Protein AF-A0A1A8VE03-F1 (afdb_monomer_lite)

Structure (mmCIF, N/CA/C/O backbone):
data_AF-A0A1A8VE03-F1
#
_entry.id   AF-A0A1A8VE03-F1
#
loop_
_atom_site.group_PDB
_atom_site.id
_atom_site.type_symbol
_atom_site.label_atom_id
_atom_site.label_alt_id
_atom_site.label_comp_id
_atom_site.label_asym_id
_atom_site.label_entity_id
_atom_site.label_seq_id
_atom_site.pdbx_PDB_ins_code
_atom_site.Cartn_x
_atom_site.Cartn_y
_atom_site.Cartn_z
_atom_site.occupancy
_atom_site.B_iso_or_equiv
_atom_site.auth_seq_id
_atom_site.auth_comp_id
_atom_site.auth_asym_id
_atom_site.auth_atom_id
_atom_site.pdbx_PDB_model_num
ATOM 1 N N . MET A 1 1 ? -23.757 8.176 0.753 1.00 41.25 1 MET A N 1
ATOM 2 C CA . MET A 1 1 ? -22.386 7.701 0.478 1.00 41.25 1 MET A CA 1
ATOM 3 C C . MET A 1 1 ? -22.080 8.072 -0.964 1.00 41.25 1 MET A C 1
ATOM 5 O O . MET A 1 1 ? -22.604 7.437 -1.867 1.00 41.25 1 MET A O 1
ATOM 9 N N . CYS A 1 2 ? -21.393 9.193 -1.183 1.00 46.47 2 CYS A N 1
ATOM 10 C CA . CYS A 1 2 ? -21.165 9.746 -2.519 1.00 46.47 2 CYS A CA 1
ATOM 11 C C . CYS A 1 2 ? -19.826 9.223 -3.050 1.00 46.47 2 CYS A C 1
ATOM 13 O O . CYS A 1 2 ? -18.772 9.680 -2.616 1.00 46.47 2 CYS A O 1
ATOM 15 N N . HIS A 1 3 ? -19.869 8.241 -3.951 1.00 50.84 3 HIS A N 1
ATOM 16 C CA . HIS A 1 3 ? -18.688 7.750 -4.656 1.00 50.84 3 HIS A CA 1
ATOM 17 C C . HIS A 1 3 ? -18.325 8.746 -5.760 1.00 50.84 3 HIS A C 1
ATOM 19 O O . HIS A 1 3 ? -18.933 8.744 -6.828 1.00 50.84 3 HIS A O 1
ATOM 25 N N . TYR A 1 4 ? -17.363 9.626 -5.492 1.00 58.56 4 TYR A N 1
ATOM 26 C CA . TYR A 1 4 ? -16.777 10.466 -6.531 1.00 58.56 4 TYR A CA 1
ATOM 27 C C . TYR A 1 4 ? -15.676 9.669 -7.246 1.00 58.56 4 TYR A C 1
ATOM 29 O O . TYR A 1 4 ? -14.729 9.240 -6.584 1.00 58.56 4 TYR A O 1
ATOM 37 N N . PRO A 1 5 ? -15.770 9.440 -8.568 1.00 60.72 5 PRO A N 1
ATOM 38 C CA . PRO A 1 5 ? -14.690 8.812 -9.314 1.00 60.72 5 PRO A CA 1
ATOM 39 C C . PRO A 1 5 ? -13.485 9.759 -9.364 1.00 60.72 5 PRO A C 1
ATOM 41 O O . PRO A 1 5 ? -13.607 10.923 -9.748 1.00 60.72 5 PRO A O 1
ATOM 44 N N . ILE A 1 6 ? -12.316 9.259 -8.962 1.00 65.06 6 ILE A N 1
ATOM 45 C CA . ILE A 1 6 ? -11.051 9.992 -9.054 1.00 65.06 6 ILE A CA 1
ATOM 46 C C . ILE A 1 6 ? -10.667 10.073 -10.541 1.00 65.06 6 ILE A C 1
ATOM 48 O O . ILE A 1 6 ? -10.605 9.035 -11.204 1.00 65.06 6 ILE A O 1
ATOM 52 N N . PRO A 1 7 ? -10.407 11.268 -11.097 1.00 52.16 7 PRO A N 1
ATOM 53 C CA . PRO A 1 7 ? -10.040 11.401 -12.498 1.00 52.16 7 PRO A CA 1
ATOM 54 C C . PRO A 1 7 ? -8.646 10.810 -12.738 1.00 52.16 7 PRO A C 1
ATOM 56 O O . PRO A 1 7 ? -7.635 11.345 -12.286 1.00 52.16 7 PRO A O 1
ATOM 59 N N . VAL A 1 8 ? -8.584 9.705 -13.482 1.00 55.34 8 VAL A N 1
ATOM 60 C CA . VAL A 1 8 ? -7.325 9.129 -13.963 1.00 55.34 8 VAL A CA 1
ATOM 61 C C . VAL A 1 8 ? -6.878 9.940 -15.175 1.00 55.34 8 VAL A C 1
ATOM 63 O O . VAL A 1 8 ? -7.432 9.814 -16.266 1.00 55.34 8 VAL A O 1
ATOM 66 N N . ILE A 1 9 ? -5.876 10.801 -14.995 1.00 57.34 9 ILE A N 1
ATOM 67 C CA . ILE A 1 9 ? -5.237 11.503 -16.111 1.00 57.34 9 ILE A CA 1
ATOM 68 C C . ILE A 1 9 ? -4.398 10.475 -16.877 1.00 57.34 9 ILE A C 1
ATOM 70 O O . ILE A 1 9 ? -3.230 10.241 -16.567 1.00 57.34 9 ILE A O 1
ATOM 74 N N . THR A 1 10 ? -4.976 9.854 -17.904 1.00 57.62 10 THR A N 1
ATOM 75 C CA . THR A 1 10 ? -4.203 9.110 -18.901 1.00 57.62 10 THR A CA 1
ATOM 76 C C . THR A 1 10 ? -3.484 10.123 -19.783 1.00 57.62 10 THR A C 1
ATOM 78 O O . THR A 1 10 ? -3.990 10.561 -20.816 1.00 57.62 10 THR A O 1
ATOM 81 N N . GLY A 1 11 ? -2.308 10.564 -19.341 1.00 47.34 11 GLY A N 1
ATOM 82 C CA . GLY A 1 11 ? -1.452 11.420 -20.145 1.00 47.34 11 GLY A CA 1
ATOM 83 C C . GLY A 1 11 ? -0.983 10.662 -21.384 1.00 47.34 11 GLY A C 1
ATOM 84 O O . GLY A 1 11 ? -0.043 9.871 -21.309 1.00 47.34 11 GLY A O 1
ATOM 85 N N . PHE A 1 12 ? -1.591 10.924 -22.542 1.00 57.19 12 PHE A N 1
ATOM 86 C CA . PHE A 1 12 ? -0.921 10.659 -23.809 1.00 57.19 12 PHE A CA 1
ATOM 87 C C . PHE A 1 12 ? 0.327 11.535 -23.819 1.00 57.19 12 PHE A C 1
ATOM 89 O O . PHE A 1 12 ? 0.227 12.759 -23.911 1.00 57.19 12 PHE A O 1
ATOM 96 N N . ARG A 1 13 ? 1.510 10.924 -23.671 1.00 53.47 13 ARG A N 1
ATOM 97 C CA . ARG A 1 13 ? 2.775 11.634 -23.873 1.00 53.47 13 ARG A CA 1
ATOM 98 C C . ARG A 1 13 ? 2.733 12.204 -25.286 1.00 53.47 13 ARG A C 1
ATOM 100 O O . ARG A 1 13 ? 2.900 11.467 -26.258 1.00 53.47 13 ARG A O 1
ATOM 107 N N . GLY A 1 14 ? 2.480 13.509 -25.389 1.00 47.12 14 GLY A N 1
ATOM 108 C CA . GLY A 1 14 ? 2.687 14.261 -26.616 1.00 47.12 14 GLY A CA 1
ATOM 109 C C . GLY A 1 14 ? 4.069 13.903 -27.137 1.00 47.12 14 GLY A C 1
ATOM 110 O O . GLY A 1 14 ? 5.008 13.789 -26.343 1.00 47.12 14 GLY A O 1
ATOM 111 N N . ARG A 1 15 ? 4.160 13.615 -28.439 1.00 55.72 15 ARG A N 1
ATOM 112 C CA . ARG A 1 15 ? 5.393 13.195 -29.108 1.00 55.72 15 ARG A CA 1
ATOM 113 C C . ARG A 1 15 ? 6.509 14.170 -28.739 1.00 55.72 15 ARG A C 1
ATOM 115 O O . ARG A 1 15 ? 6.640 15.236 -29.329 1.00 55.72 15 ARG A O 1
ATOM 122 N N . SER A 1 16 ? 7.311 13.792 -27.748 1.00 49.16 16 SER A N 1
ATOM 123 C CA . SER A 1 16 ? 8.612 14.393 -27.536 1.00 49.16 16 SER A CA 1
ATOM 124 C C . SER A 1 16 ? 9.358 14.118 -28.830 1.00 49.16 16 SER A C 1
ATOM 126 O O . SER A 1 16 ? 9.488 12.957 -29.225 1.00 49.16 16 SER A O 1
ATOM 128 N N . HIS A 1 17 ? 9.761 15.171 -29.538 1.00 59.19 17 HIS A N 1
ATOM 129 C CA . HIS A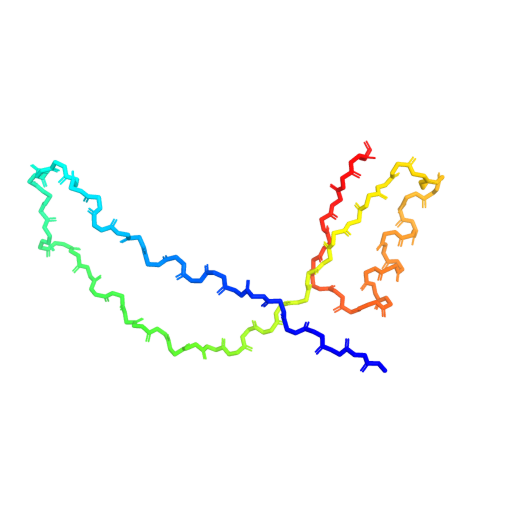 1 17 ? 10.700 15.061 -30.644 1.00 59.19 17 HIS A CA 1
ATOM 130 C C . HIS A 1 17 ? 12.029 14.569 -30.064 1.00 59.19 17 HIS A C 1
ATOM 132 O O . HIS A 1 17 ? 12.950 15.333 -29.791 1.00 59.19 17 HIS A O 1
ATOM 138 N N . THR A 1 18 ? 12.104 13.269 -29.793 1.00 55.88 18 THR A N 1
ATOM 139 C CA . THR A 1 18 ? 13.326 12.607 -29.383 1.00 55.88 18 THR A CA 1
ATOM 140 C C . THR A 1 18 ? 14.232 12.614 -30.595 1.00 55.88 18 THR A C 1
ATOM 142 O O . THR A 1 18 ? 13.872 12.044 -31.625 1.00 55.88 18 THR A O 1
ATOM 145 N N . ALA A 1 19 ? 15.381 13.278 -30.472 1.00 60.84 19 ALA A N 1
ATOM 146 C CA . ALA A 1 19 ? 16.458 13.239 -31.450 1.00 60.84 19 ALA A CA 1
ATOM 147 C C . ALA A 1 19 ? 16.586 11.832 -32.052 1.00 60.84 19 ALA A C 1
ATOM 149 O O . ALA A 1 19 ? 16.580 10.848 -31.303 1.00 60.84 19 ALA A O 1
ATOM 150 N N . ASN A 1 20 ? 16.683 11.753 -33.383 1.00 57.75 20 ASN A N 1
ATOM 151 C CA . ASN A 1 20 ? 16.852 10.512 -34.138 1.00 57.75 20 ASN A CA 1
ATOM 152 C C . ASN A 1 20 ? 18.147 9.810 -33.703 1.00 57.75 20 ASN A C 1
ATOM 154 O O . ASN A 1 20 ? 19.183 9.908 -34.352 1.00 57.75 20 ASN A O 1
ATOM 158 N N . ARG A 1 21 ? 18.110 9.080 -32.585 1.00 62.94 21 ARG A N 1
ATOM 159 C CA . ARG A 1 21 ? 19.089 8.030 -32.335 1.00 62.94 21 ARG A CA 1
ATOM 160 C C . ARG A 1 21 ? 18.745 6.936 -33.328 1.00 62.94 21 ARG A C 1
ATOM 162 O O . ARG A 1 21 ? 17.639 6.405 -33.267 1.00 62.94 21 ARG A O 1
ATOM 169 N N . PHE A 1 22 ? 19.685 6.613 -34.209 1.00 63.94 22 PHE A N 1
ATOM 170 C CA . PHE A 1 22 ? 19.653 5.465 -35.115 1.00 63.94 22 PHE A CA 1
ATOM 171 C C . PHE A 1 22 ? 19.609 4.150 -34.315 1.00 63.94 22 PHE A C 1
ATOM 173 O O . PHE A 1 22 ? 20.574 3.394 -34.251 1.00 63.94 22 PHE A O 1
ATOM 180 N N . ARG A 1 23 ? 18.504 3.905 -33.607 1.00 63.91 23 ARG A N 1
ATOM 181 C CA . ARG A 1 23 ? 18.286 2.698 -32.817 1.00 63.91 23 ARG A CA 1
ATOM 182 C C . ARG A 1 23 ? 17.907 1.590 -33.785 1.00 63.91 23 ARG A C 1
ATOM 184 O O . ARG A 1 23 ? 16.924 1.713 -34.508 1.00 63.91 23 ARG A O 1
ATOM 191 N N . ASN A 1 24 ? 18.688 0.518 -33.795 1.00 68.94 24 ASN A N 1
ATOM 192 C CA . ASN A 1 24 ? 18.357 -0.670 -34.562 1.00 68.94 24 ASN A CA 1
ATOM 193 C C . ASN A 1 24 ? 17.098 -1.323 -33.957 1.00 68.94 24 ASN A C 1
ATOM 195 O O . ASN A 1 24 ? 17.131 -1.824 -32.834 1.00 68.94 24 ASN A O 1
ATOM 199 N N . LEU A 1 25 ? 15.987 -1.274 -34.697 1.00 71.31 25 LEU A N 1
ATOM 200 C CA . LEU A 1 25 ? 14.691 -1.823 -34.286 1.00 71.31 25 LEU A CA 1
ATOM 201 C C . LEU A 1 25 ? 14.518 -3.301 -34.676 1.00 71.31 25 LEU A C 1
ATOM 203 O O . LEU A 1 25 ? 13.521 -3.909 -34.303 1.00 71.31 25 LEU A O 1
ATOM 207 N N . GLN A 1 26 ? 15.471 -3.897 -35.402 1.00 73.38 26 GLN A N 1
ATOM 208 C CA . GLN A 1 26 ? 15.349 -5.257 -35.948 1.00 73.38 26 GLN A CA 1
ATOM 209 C C . GLN A 1 26 ? 15.357 -6.345 -34.863 1.00 73.38 26 GLN A C 1
ATOM 211 O O . GLN A 1 26 ? 14.864 -7.442 -35.096 1.00 73.38 26 GLN A O 1
ATOM 216 N N . ASN A 1 27 ? 15.855 -6.030 -33.663 1.00 73.62 27 ASN A N 1
ATOM 217 C CA . ASN A 1 27 ? 15.850 -6.940 -32.512 1.00 73.62 27 ASN A CA 1
ATOM 218 C C . ASN A 1 27 ? 14.669 -6.713 -31.555 1.00 73.62 27 ASN A C 1
ATOM 220 O O . ASN A 1 27 ? 14.604 -7.343 -30.497 1.00 73.62 27 ASN A O 1
ATOM 224 N N . LEU A 1 28 ? 13.739 -5.809 -31.880 1.00 70.69 28 LEU A N 1
ATOM 225 C CA . LEU A 1 28 ? 12.565 -5.596 -31.044 1.00 70.69 28 LEU A CA 1
ATOM 226 C C . LEU A 1 28 ? 11.588 -6.753 -31.234 1.00 70.69 28 LEU A C 1
ATOM 228 O O . LEU A 1 28 ? 10.969 -6.913 -32.283 1.00 70.69 28 LEU A O 1
ATOM 232 N N . ARG A 1 29 ? 11.426 -7.559 -30.187 1.00 75.38 29 ARG A N 1
ATOM 233 C CA . ARG A 1 29 ? 10.324 -8.515 -30.114 1.00 75.38 29 ARG A CA 1
ATOM 234 C C . ARG A 1 29 ? 9.051 -7.743 -29.796 1.00 75.38 29 ARG A C 1
ATOM 236 O O . ARG A 1 29 ? 9.024 -6.964 -28.845 1.00 75.38 29 ARG A O 1
ATOM 243 N N . SER A 1 30 ? 8.006 -7.962 -30.589 1.00 70.19 30 SER A N 1
ATOM 244 C CA . SER A 1 30 ? 6.676 -7.456 -30.260 1.00 70.19 30 SER A CA 1
ATOM 245 C C . SER A 1 30 ? 6.247 -8.089 -28.938 1.00 70.19 30 SER A C 1
ATOM 247 O O . SER A 1 30 ? 6.150 -9.314 -28.831 1.00 70.19 30 SER A O 1
ATOM 249 N N . LEU A 1 31 ? 6.052 -7.261 -27.912 1.00 69.75 31 LEU A N 1
ATOM 250 C CA . LEU A 1 31 ? 5.404 -7.710 -26.690 1.00 69.75 31 LEU A CA 1
ATOM 251 C C . LEU A 1 31 ? 3.953 -7.992 -27.060 1.00 69.75 31 LEU A C 1
ATOM 253 O O . LEU A 1 31 ? 3.239 -7.090 -27.496 1.00 69.75 31 LEU A O 1
ATOM 257 N N . LYS A 1 32 ? 3.540 -9.254 -26.937 1.00 74.25 32 LYS A N 1
ATOM 258 C CA . LYS A 1 32 ? 2.140 -9.624 -27.114 1.00 74.25 32 LYS A CA 1
ATOM 259 C C . LYS A 1 32 ? 1.367 -8.859 -26.034 1.00 74.25 32 LYS A C 1
ATOM 261 O O . LYS A 1 32 ? 1.695 -9.054 -24.863 1.00 74.25 32 LYS A O 1
ATOM 266 N N . PRO A 1 33 ? 0.431 -7.962 -26.387 1.00 61.56 33 PRO A N 1
ATOM 267 C CA . PRO A 1 33 ? -0.355 -7.273 -25.380 1.00 61.56 33 PRO A CA 1
ATOM 268 C C . PRO A 1 33 ? -1.111 -8.347 -24.605 1.00 61.56 33 PRO A C 1
ATOM 270 O O . PRO A 1 33 ? -1.942 -9.062 -25.169 1.00 61.56 33 PRO A O 1
ATOM 273 N N . THR A 1 34 ? -0.752 -8.526 -23.337 1.00 69.25 34 THR A N 1
ATOM 274 C CA . THR A 1 34 ? -1.592 -9.270 -22.412 1.00 69.25 34 THR A CA 1
ATOM 275 C C . THR A 1 34 ? -2.929 -8.538 -22.358 1.00 69.25 34 THR A C 1
ATOM 277 O O . THR A 1 34 ? -2.933 -7.301 -22.307 1.00 69.25 34 THR A O 1
ATOM 280 N N . PRO A 1 35 ? -4.064 -9.255 -22.431 1.00 68.69 35 PRO A N 1
ATOM 281 C CA . PRO A 1 35 ? -5.336 -8.623 -22.128 1.00 68.69 35 PRO A CA 1
ATOM 282 C C . P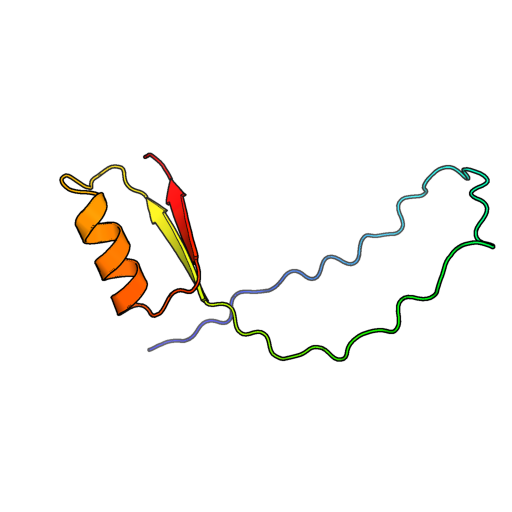RO A 1 35 ? -5.203 -7.965 -20.748 1.00 68.69 35 PRO A C 1
ATOM 284 O O . PRO A 1 35 ? -4.479 -8.509 -19.907 1.00 68.69 35 PRO A O 1
ATOM 287 N N . PRO A 1 36 ? -5.816 -6.793 -20.521 1.00 64.38 36 PRO A N 1
ATOM 288 C CA . PRO A 1 36 ? -5.886 -6.246 -19.179 1.00 64.38 36 PRO A CA 1
ATOM 289 C C . PRO A 1 36 ? -6.590 -7.299 -18.320 1.00 64.38 36 PRO A C 1
ATOM 291 O O . PRO A 1 36 ? -7.794 -7.497 -18.443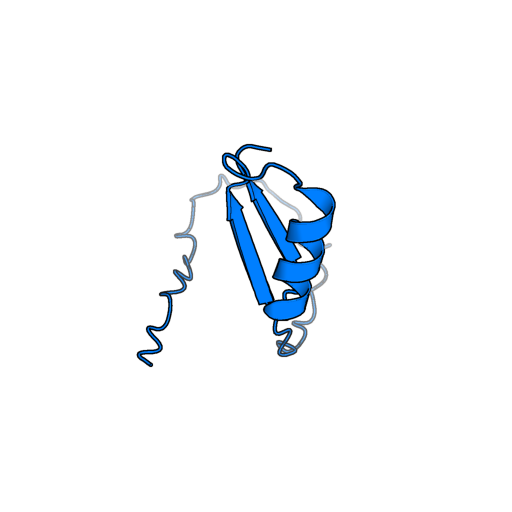 1.00 64.38 36 PRO A O 1
ATOM 294 N N . GLU A 1 37 ? -5.829 -8.056 -17.531 1.00 64.81 37 GLU A N 1
ATOM 295 C CA . GLU A 1 37 ? -6.416 -8.734 -16.390 1.00 64.81 37 GLU A CA 1
ATOM 296 C C . GLU A 1 37 ? -6.857 -7.623 -15.453 1.00 64.81 37 GLU A C 1
ATOM 298 O O . GLU A 1 37 ? -6.073 -6.710 -15.172 1.00 64.81 37 GLU A O 1
ATOM 303 N N . ASP A 1 38 ? -8.106 -7.68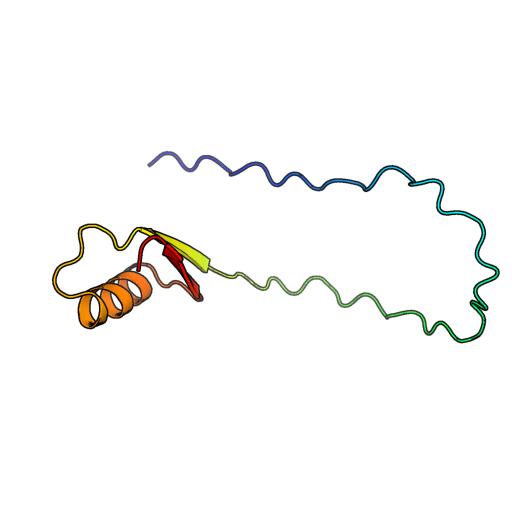7 -15.000 1.00 64.81 38 ASP A N 1
ATOM 304 C CA . ASP A 1 38 ? -8.644 -6.793 -13.982 1.00 64.81 38 ASP A CA 1
ATOM 305 C C . ASP A 1 38 ? -7.898 -7.045 -12.663 1.00 64.81 38 ASP A C 1
ATOM 307 O O . ASP A 1 38 ? -8.364 -7.728 -11.754 1.00 64.81 38 ASP A O 1
ATOM 311 N N . THR A 1 39 ? -6.679 -6.518 -12.575 1.00 69.56 39 THR A N 1
ATOM 312 C CA . THR A 1 39 ? -5.870 -6.528 -11.364 1.00 69.56 39 THR A CA 1
ATOM 313 C C . THR A 1 39 ? -6.354 -5.359 -10.528 1.00 69.56 39 THR A C 1
ATOM 315 O O . THR A 1 39 ? -5.907 -4.221 -10.679 1.00 69.56 39 THR A O 1
ATOM 318 N N . HIS A 1 40 ? -7.349 -5.624 -9.690 1.00 77.00 40 HIS A N 1
ATOM 319 C CA . HIS A 1 40 ? -7.854 -4.629 -8.761 1.00 77.00 40 HIS A CA 1
ATOM 320 C C . HIS A 1 40 ? -6.892 -4.533 -7.574 1.00 77.00 40 HIS A C 1
ATOM 322 O O . HIS A 1 40 ? -6.845 -5.439 -6.750 1.00 77.00 40 HIS A O 1
ATOM 328 N N . LEU A 1 41 ? -6.114 -3.449 -7.517 1.00 81.69 41 LEU A N 1
ATOM 329 C CA . LEU A 1 41 ? -5.211 -3.152 -6.405 1.00 81.69 41 LEU A CA 1
ATOM 330 C C . LEU A 1 41 ? -5.790 -2.028 -5.550 1.00 81.69 41 LEU A C 1
ATOM 332 O O . LEU A 1 41 ? -6.032 -0.921 -6.034 1.00 81.69 41 LEU A O 1
ATOM 336 N N . SER A 1 42 ? -5.976 -2.309 -4.268 1.00 87.44 42 SER A N 1
ATOM 337 C CA . SER A 1 42 ? -6.436 -1.363 -3.262 1.00 87.44 42 SER A CA 1
ATOM 338 C C . SER A 1 42 ? -5.231 -0.768 -2.533 1.00 87.44 42 SER A C 1
ATOM 340 O O . SER A 1 42 ? -4.500 -1.471 -1.839 1.00 87.44 42 SER A O 1
ATOM 342 N N . MET A 1 43 ? -4.983 0.531 -2.707 1.00 90.19 43 MET A N 1
ATOM 343 C CA . MET A 1 43 ? -3.833 1.217 -2.109 1.00 90.19 43 MET A CA 1
ATOM 344 C C . MET A 1 43 ? -4.276 2.345 -1.180 1.00 90.19 43 MET A C 1
ATOM 346 O O . MET A 1 43 ? -5.144 3.140 -1.535 1.00 90.19 43 MET A O 1
ATOM 350 N N . GLY A 1 44 ? -3.647 2.443 -0.009 1.00 87.19 44 GLY A N 1
ATOM 351 C CA . GLY A 1 44 ? -3.845 3.545 0.933 1.00 87.19 44 GLY A CA 1
ATOM 352 C C . GLY A 1 44 ? -2.606 4.424 1.085 1.00 87.19 44 GLY A C 1
ATOM 353 O O . GLY A 1 44 ? -1.481 3.984 0.856 1.00 87.19 44 GLY A O 1
ATOM 354 N N . LEU A 1 45 ? -2.814 5.661 1.533 1.00 89.12 45 LEU A N 1
ATOM 355 C CA . LEU A 1 45 ? -1.765 6.582 1.967 1.00 89.12 45 LEU A CA 1
ATOM 356 C C . LEU A 1 45 ? -2.117 7.071 3.369 1.00 89.12 45 LEU A C 1
ATOM 358 O O . LEU A 1 45 ? -3.217 7.583 3.579 1.00 89.12 45 LEU A O 1
ATOM 362 N N . TRP A 1 46 ? -1.193 6.931 4.313 1.00 85.50 46 TRP A N 1
ATOM 363 C CA . TRP A 1 46 ? -1.404 7.365 5.686 1.00 85.50 46 TRP A CA 1
ATOM 364 C C . TRP A 1 46 ? -0.225 8.175 6.222 1.00 85.50 46 TRP A C 1
ATOM 366 O O . TRP A 1 46 ? 0.936 7.813 6.052 1.00 85.50 46 TRP A O 1
ATOM 376 N N . ASN A 1 47 ? -0.544 9.283 6.887 1.00 87.19 47 ASN A N 1
ATOM 377 C CA . ASN A 1 47 ? 0.422 10.113 7.586 1.00 87.19 47 ASN A CA 1
ATOM 378 C C . ASN A 1 47 ? 0.557 9.629 9.040 1.00 87.19 47 ASN A C 1
ATOM 380 O O . ASN A 1 47 ? -0.416 9.620 9.794 1.00 87.19 47 ASN A O 1
ATOM 384 N N . CYS A 1 48 ? 1.777 9.254 9.423 1.00 80.56 48 CYS A N 1
ATOM 385 C CA . CYS A 1 48 ? 2.112 8.661 10.713 1.00 80.56 48 CYS A CA 1
ATOM 386 C C . CYS A 1 48 ? 2.464 9.675 11.814 1.00 80.56 48 CYS A C 1
ATOM 388 O O . CYS A 1 48 ? 2.900 9.256 12.890 1.00 80.56 48 CYS A O 1
ATOM 390 N N . GLN A 1 49 ? 2.324 10.981 11.584 1.00 82.69 49 GLN A 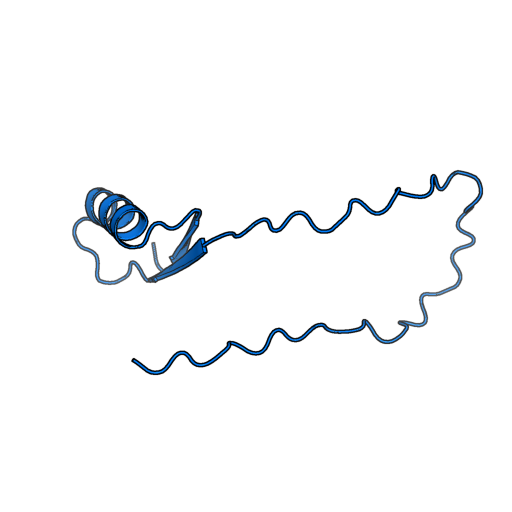N 1
ATOM 391 C CA . GLN A 1 49 ? 2.859 12.000 12.489 1.00 82.69 49 GLN A CA 1
ATOM 392 C C . GLN A 1 49 ? 2.243 11.972 13.897 1.00 82.69 49 GLN A C 1
ATOM 394 O O . GLN A 1 49 ? 2.938 12.216 14.879 1.00 82.69 49 GLN A O 1
ATOM 399 N N . SER A 1 50 ? 0.959 11.634 14.020 1.00 70.12 50 SER A N 1
ATOM 400 C CA . SER A 1 50 ? 0.228 11.595 15.297 1.00 70.12 50 SER A CA 1
ATOM 401 C C . SER A 1 50 ? 0.147 10.203 15.939 1.00 70.12 50 SER A C 1
ATOM 403 O O . SER A 1 50 ? -0.487 10.034 16.981 1.00 70.12 50 SER A O 1
ATOM 405 N N . ALA A 1 51 ? 0.776 9.187 15.345 1.00 70.31 51 ALA A N 1
ATOM 406 C CA . ALA A 1 51 ? 0.637 7.808 15.791 1.00 70.31 51 ALA A CA 1
ATOM 407 C C . ALA A 1 51 ? 1.648 7.449 16.895 1.00 70.31 51 ALA A C 1
ATOM 409 O O . ALA A 1 51 ? 2.847 7.332 16.646 1.00 70.31 51 ALA A O 1
ATOM 410 N N . VAL A 1 52 ? 1.138 7.235 18.114 1.00 70.81 52 VAL A N 1
ATOM 411 C CA . VAL A 1 52 ? 1.928 6.868 19.307 1.00 70.81 52 VAL A CA 1
ATOM 412 C C . VAL A 1 52 ? 2.428 5.418 19.243 1.00 70.81 52 VAL A C 1
ATOM 414 O O . VAL A 1 52 ? 3.547 5.139 19.660 1.00 70.81 52 VAL A O 1
ATOM 417 N N . ASN A 1 53 ? 1.632 4.498 18.683 1.00 73.25 53 ASN A N 1
ATOM 418 C CA . ASN A 1 53 ? 2.008 3.093 18.495 1.00 73.25 53 ASN A CA 1
ATOM 419 C C . ASN A 1 53 ? 1.744 2.662 17.041 1.00 73.25 53 ASN A C 1
ATOM 421 O O . ASN A 1 53 ? 0.662 2.193 16.688 1.00 73.25 53 ASN A O 1
ATOM 425 N N . LYS A 1 54 ? 2.730 2.915 16.172 1.00 72.12 54 LYS A N 1
ATOM 426 C CA . LYS A 1 54 ? 2.597 2.813 14.708 1.00 72.12 54 LYS A CA 1
ATOM 427 C C . LYS A 1 54 ? 2.392 1.368 14.232 1.00 72.12 54 LYS A C 1
ATOM 429 O O . LYS A 1 54 ? 1.581 1.139 13.345 1.00 72.12 54 LYS A O 1
ATOM 434 N N . ALA A 1 55 ? 3.074 0.391 14.830 1.00 75.25 55 ALA A N 1
ATOM 435 C CA . ALA A 1 55 ? 3.119 -0.984 14.317 1.00 75.25 55 ALA A CA 1
ATOM 436 C C . ALA A 1 55 ? 1.755 -1.705 14.347 1.00 75.25 55 ALA A C 1
ATOM 438 O O . ALA A 1 55 ? 1.336 -2.285 13.341 1.00 75.25 55 ALA A O 1
ATOM 439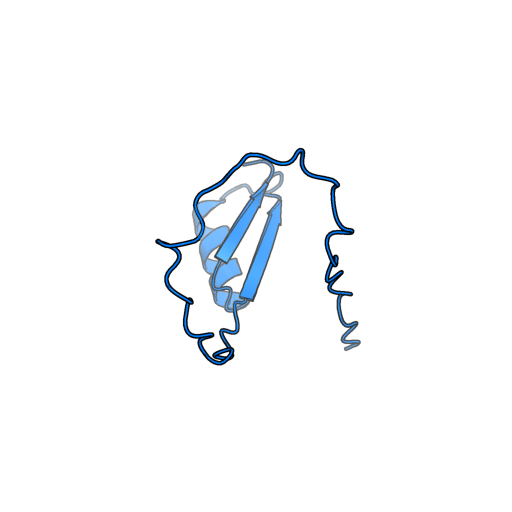 N N . ASP A 1 56 ? 1.039 -1.613 15.469 1.00 76.69 56 ASP A N 1
ATOM 440 C CA . ASP A 1 56 ? -0.266 -2.268 15.625 1.00 76.69 56 ASP A CA 1
ATOM 441 C C . ASP A 1 56 ? -1.358 -1.553 14.818 1.00 76.69 56 ASP A C 1
ATOM 443 O O . ASP A 1 56 ? -2.263 -2.190 14.276 1.00 76.69 56 ASP A O 1
ATOM 447 N N . PHE A 1 57 ? -1.263 -0.225 14.685 1.00 77.94 57 PHE A N 1
ATOM 448 C CA . PHE A 1 57 ? -2.243 0.566 13.941 1.00 77.94 57 PHE A CA 1
ATOM 449 C C . PHE A 1 57 ? -2.121 0.372 12.424 1.00 77.94 57 PHE A C 1
ATOM 451 O O . PHE A 1 57 ? -3.129 0.229 11.743 1.00 77.94 57 PHE A O 1
ATOM 458 N N . ILE A 1 58 ? -0.899 0.328 11.883 1.00 82.06 58 ILE A N 1
ATOM 459 C CA . ILE A 1 58 ? -0.651 0.158 10.438 1.00 82.06 58 ILE A CA 1
ATOM 460 C C . ILE A 1 58 ? -1.302 -1.129 9.928 1.00 82.06 58 ILE A C 1
ATOM 462 O O . ILE A 1 58 ? -2.012 -1.124 8.922 1.00 82.06 58 ILE A O 1
ATOM 466 N N . THR A 1 59 ? -1.073 -2.230 10.642 1.00 83.06 59 THR A N 1
ATOM 467 C CA . THR A 1 59 ? -1.567 -3.555 10.255 1.00 83.06 59 THR A CA 1
ATOM 468 C C . THR A 1 59 ? -3.081 -3.660 10.409 1.00 83.06 59 THR A C 1
ATOM 470 O O . THR A 1 59 ? -3.760 -4.114 9.489 1.00 83.06 59 THR A O 1
ATOM 473 N N . THR A 1 60 ? -3.642 -3.184 11.523 1.00 85.00 60 THR A N 1
ATOM 474 C CA . THR A 1 60 ? -5.100 -3.175 11.729 1.00 85.00 60 THR A CA 1
ATOM 475 C C . THR A 1 60 ? -5.830 -2.271 10.738 1.00 85.00 60 THR A C 1
ATOM 477 O O . THR A 1 60 ? -6.871 -2.668 10.219 1.00 85.00 60 THR A O 1
ATOM 480 N N . TYR A 1 61 ? -5.278 -1.101 10.416 1.00 84.38 61 TYR A N 1
ATOM 481 C CA . TYR A 1 61 ? -5.852 -0.173 9.443 1.00 84.38 61 TYR A CA 1
ATOM 482 C C . TYR A 1 61 ? -5.846 -0.745 8.020 1.00 84.38 61 TYR A C 1
ATOM 484 O O . TYR A 1 61 ? -6.879 -0.725 7.346 1.00 84.38 61 TYR A O 1
ATOM 492 N N . ALA A 1 62 ? -4.715 -1.312 7.583 1.00 87.31 62 ALA A N 1
ATOM 493 C CA . ALA A 1 62 ? -4.611 -1.964 6.278 1.00 87.31 62 ALA A CA 1
ATOM 494 C C . ALA A 1 62 ? -5.595 -3.137 6.148 1.00 87.31 62 ALA A C 1
ATOM 496 O O . ALA A 1 62 ? -6.297 -3.243 5.143 1.00 87.31 62 ALA A O 1
ATOM 497 N N . ASN A 1 63 ? -5.717 -3.955 7.199 1.00 88.19 63 ASN A N 1
ATOM 498 C CA . ASN A 1 63 ? -6.648 -5.082 7.229 1.00 88.19 63 ASN A CA 1
ATOM 499 C C . ASN A 1 63 ? -8.115 -4.628 7.229 1.00 88.19 63 ASN A C 1
ATOM 501 O O . ASN A 1 63 ? -8.922 -5.164 6.474 1.00 88.19 63 ASN A O 1
ATOM 505 N N . HIS A 1 64 ? -8.468 -3.623 8.037 1.00 88.88 64 HIS A N 1
ATOM 506 C CA . HIS A 1 64 ? -9.837 -3.104 8.116 1.00 88.88 64 HIS A CA 1
ATOM 507 C C . HIS A 1 64 ? -10.329 -2.565 6.766 1.00 88.88 64 HIS A C 1
ATOM 509 O O . HIS A 1 64 ? -11.500 -2.707 6.424 1.00 88.88 64 HIS A O 1
ATOM 515 N N . LEU A 1 65 ? -9.435 -1.951 5.990 1.00 88.06 65 LEU A N 1
ATOM 516 C CA . LEU A 1 65 ? -9.747 -1.397 4.674 1.00 88.06 65 LEU A CA 1
ATOM 517 C C . LEU A 1 65 ? -9.470 -2.362 3.515 1.00 88.06 65 LEU A C 1
ATOM 519 O O . LEU A 1 65 ? -9.709 -1.992 2.368 1.00 88.06 65 LEU A O 1
ATOM 523 N N . SER A 1 66 ? -9.003 -3.584 3.804 1.00 89.62 66 SER A N 1
ATOM 524 C CA . SER A 1 66 ? -8.627 -4.581 2.790 1.00 89.62 66 SER A CA 1
ATOM 525 C C . SER A 1 66 ? -7.691 -3.989 1.726 1.00 89.62 66 SER A C 1
ATOM 527 O O . SER A 1 66 ? -7.946 -4.080 0.526 1.00 89.62 66 SER A O 1
ATOM 529 N N . LEU A 1 67 ? -6.644 -3.295 2.182 1.00 89.44 67 LEU A N 1
ATOM 530 C CA . LEU A 1 67 ? -5.640 -2.682 1.314 1.00 89.44 67 LEU A CA 1
ATOM 531 C C . LEU A 1 67 ? -4.559 -3.705 0.949 1.00 89.44 67 LEU A C 1
ATOM 533 O O . LEU A 1 67 ? -4.011 -4.368 1.827 1.00 89.44 67 LEU A O 1
ATOM 537 N N . ASP A 1 68 ? -4.190 -3.757 -0.328 1.00 90.31 68 ASP A N 1
ATOM 538 C CA . ASP A 1 68 ? -3.065 -4.548 -0.838 1.00 90.31 68 ASP A CA 1
ATOM 539 C C . ASP A 1 68 ? -1.718 -3.863 -0.566 1.00 90.31 68 ASP A C 1
ATOM 541 O O . ASP A 1 68 ? -0.683 -4.517 -0.438 1.00 90.31 68 ASP A O 1
ATOM 545 N N . ALA A 1 69 ? -1.719 -2.530 -0.470 1.00 88.69 69 ALA A N 1
ATOM 546 C CA . ALA A 1 69 ? -0.546 -1.749 -0.094 1.00 88.69 69 ALA A CA 1
ATOM 547 C C . ALA A 1 69 ? -0.927 -0.482 0.685 1.00 88.69 69 ALA A C 1
ATOM 549 O O . ALA A 1 69 ? -1.957 0.143 0.434 1.00 88.69 69 ALA A O 1
ATOM 550 N N . LEU A 1 70 ? -0.055 -0.062 1.604 1.00 89.62 70 LEU A N 1
ATOM 551 C CA . LEU A 1 70 ? -0.208 1.167 2.381 1.00 89.62 70 LEU A CA 1
ATOM 552 C C . LEU A 1 70 ? 1.102 1.964 2.341 1.00 89.62 70 LEU A C 1
ATOM 554 O O . LEU A 1 70 ? 2.129 1.513 2.843 1.00 89.62 70 LEU A O 1
ATOM 558 N N . ALA A 1 71 ? 1.065 3.149 1.738 1.00 89.81 71 ALA A N 1
ATOM 559 C CA . ALA A 1 71 ? 2.168 4.098 1.751 1.00 89.81 71 ALA A CA 1
ATOM 560 C C . ALA A 1 71 ? 2.110 4.946 3.026 1.00 89.81 71 ALA A C 1
ATOM 562 O O . ALA A 1 71 ? 1.042 5.414 3.419 1.00 89.81 71 ALA A O 1
ATOM 563 N N . LEU A 1 72 ? 3.264 5.159 3.656 1.00 88.50 72 LEU A N 1
ATOM 564 C CA . LEU A 1 72 ? 3.375 5.908 4.904 1.00 88.50 72 LEU A CA 1
ATOM 565 C C . LEU A 1 72 ? 4.186 7.182 4.685 1.00 88.50 72 LEU A C 1
ATOM 567 O O . LEU A 1 72 ? 5.239 7.145 4.048 1.00 88.50 72 LEU A O 1
ATOM 571 N N . THR A 1 73 ? 3.716 8.297 5.233 1.00 88.31 73 THR A N 1
ATOM 572 C CA . THR A 1 73 ? 4.452 9.569 5.256 1.00 88.31 73 THR A CA 1
ATOM 573 C C . THR A 1 73 ? 4.716 9.998 6.689 1.00 88.31 73 THR A C 1
ATOM 575 O O . THR A 1 73 ? 3.968 9.628 7.591 1.00 88.31 73 THR A O 1
ATOM 578 N N . GLU A 1 74 ? 5.769 10.793 6.898 1.00 83.25 74 GLU A N 1
ATOM 579 C CA . GLU A 1 74 ? 6.106 11.354 8.220 1.00 83.25 74 GLU A CA 1
ATOM 580 C C . GLU A 1 74 ? 6.277 10.251 9.294 1.00 83.25 74 GLU A C 1
ATOM 582 O O . GLU A 1 74 ? 5.734 10.305 10.402 1.00 83.25 74 GLU A O 1
ATOM 587 N N . THR A 1 75 ? 7.008 9.195 8.911 1.00 65.94 75 THR A N 1
ATOM 588 C CA . THR A 1 75 ? 7.370 8.035 9.745 1.00 65.94 75 THR A CA 1
ATOM 589 C C . THR A 1 75 ? 8.354 8.387 10.842 1.00 65.94 75 THR A C 1
ATOM 591 O O . THR A 1 75 ? 9.355 9.062 10.522 1.00 65.94 75 THR A O 1
#

Foldseek 3Di:
DDDDDDDDPPDPPDDDPDPPPVDPCVPDDPDDDDDPDPPDAAEEEDECQPPPPCPVCVVVVCVVRVHPYYHYDPD

Organism: Nothobranchius furzeri (NCBI:txid105023)

pLDDT: mean 71.68, std 13.36, range [41.25, 90.31]

Secondary structure (DSSP, 8-state):
---PPP-------------------TT-PPPP----------EEEEE-TT-SSHHHHHHHHHHHTT-SEEEEE--

Sequence (75 aa):
MCHYPIPVITGFRGRSHTANRFRNLQNLRSLKPTPPEDTHLSMGLWNCQSAVNKADFITTYANHLSLDALALTET

Radius of gyration: 20.85 Å; chains: 1; bounding box: 42×25×55 Å